Protein AF-A0AA90SWS8-F1 (afdb_monomer)

pLDDT: mean 91.31, std 9.45, range [52.25, 97.94]

Nearest PDB structures (foldseek):
  2ic6-assembly1_A  TM=8.137E-01  e=9.317E-01  Orthohantavirus sinnombreense
  2ic9-assembly1_A  TM=8.401E-01  e=1.063E+00  Orthohantavirus sinnombreense
  8ub3-assembly1_A  TM=6.184E-01  e=4.816E+00  synthetic construct

Mean predicted aligned error: 7.61 Å

Radius of gyration: 30.32 Å; Cα contacts (8 Å, |Δi|>4): 39; chains: 1; bounding box: 69×37×72 Å

Structure (mmCIF, N/CA/C/O backbone):
data_AF-A0AA90SWS8-F1
#
_entry.id   AF-A0AA90SWS8-F1
#
loop_
_atom_site.group_PDB
_atom_site.id
_atom_site.type_symbol
_atom_site.label_atom_id
_atom_site.label_alt_id
_atom_site.label_comp_id
_atom_site.label_asym_id
_atom_site.label_entity_id
_atom_site.label_seq_id
_atom_site.pdbx_PDB_ins_code
_atom_site.Cartn_x
_atom_site.Cartn_y
_atom_site.Cartn_z
_atom_site.occupancy
_atom_site.B_iso_or_equiv
_atom_site.auth_seq_id
_atom_site.auth_comp_id
_atom_site.auth_asym_id
_atom_site.auth_atom_id
_atom_site.pdbx_PDB_model_num
ATOM 1 N N . MET A 1 1 ? -43.418 12.966 35.865 1.00 56.38 1 MET A N 1
ATOM 2 C CA . MET A 1 1 ? -42.799 13.939 34.927 1.00 56.38 1 MET A CA 1
ATOM 3 C C . MET A 1 1 ? -43.543 15.290 34.873 1.00 56.38 1 MET A C 1
ATOM 5 O O . MET A 1 1 ? -43.615 15.901 33.816 1.00 56.38 1 MET A O 1
ATOM 9 N N . LYS A 1 2 ? -44.088 15.794 35.997 1.00 54.38 2 LYS A N 1
ATOM 10 C CA . LYS A 1 2 ? -44.874 17.051 36.033 1.00 54.38 2 LYS A CA 1
ATOM 11 C C . LYS A 1 2 ? -44.149 18.234 36.705 1.00 54.38 2 LYS A C 1
ATOM 13 O O . LYS A 1 2 ? -44.677 19.334 36.719 1.00 54.38 2 LYS A O 1
ATOM 18 N N . SER A 1 3 ? -42.937 18.024 37.228 1.00 73.50 3 SER A N 1
ATOM 19 C CA . SER A 1 3 ? -42.108 19.069 37.846 1.00 73.50 3 SER A CA 1
ATOM 20 C C . SER A 1 3 ? -40.912 19.406 36.952 1.00 73.50 3 SER A C 1
ATOM 22 O O . SER A 1 3 ? -40.304 18.501 36.373 1.00 73.50 3 SER A O 1
ATOM 24 N N . ILE A 1 4 ? -40.566 20.696 36.864 1.00 80.12 4 ILE A N 1
ATOM 25 C CA . ILE A 1 4 ? -39.416 21.233 36.113 1.00 80.12 4 ILE A CA 1
ATOM 26 C C . ILE A 1 4 ? -38.121 20.480 36.446 1.00 80.12 4 ILE A C 1
ATOM 28 O O . ILE A 1 4 ? -37.381 20.109 35.537 1.00 80.12 4 ILE A O 1
ATOM 32 N N . LYS A 1 5 ? -37.900 20.144 37.726 1.00 80.94 5 LYS A N 1
ATOM 33 C CA . LYS A 1 5 ? -36.725 19.374 38.169 1.00 80.94 5 LYS A CA 1
ATOM 34 C C . LYS A 1 5 ? -36.609 18.014 37.468 1.00 80.94 5 LYS A C 1
ATOM 36 O O . LYS A 1 5 ? -35.519 17.615 37.077 1.00 80.94 5 LYS A O 1
ATOM 41 N N . GLY A 1 6 ? -37.733 17.329 37.246 1.00 83.75 6 GLY A N 1
ATOM 42 C CA . GLY A 1 6 ? -37.748 16.027 36.577 1.00 83.75 6 GLY A CA 1
ATOM 43 C C . GLY A 1 6 ? -37.405 16.106 35.087 1.00 83.75 6 GLY A C 1
ATOM 44 O O . GLY A 1 6 ? -36.702 15.237 34.585 1.00 83.75 6 GLY A O 1
ATOM 45 N N . LYS A 1 7 ? -37.848 17.158 34.379 1.00 84.69 7 LYS A N 1
ATOM 46 C CA . LYS A 1 7 ? -37.469 17.375 32.968 1.00 84.69 7 LYS A CA 1
ATOM 47 C C . LYS A 1 7 ? -35.969 17.641 32.824 1.00 84.69 7 LYS A C 1
ATOM 49 O O . LYS A 1 7 ? -35.347 17.088 31.924 1.00 84.69 7 LYS A O 1
ATOM 54 N N . VAL A 1 8 ? -35.396 18.437 33.729 1.00 89.94 8 VAL A N 1
ATOM 55 C CA . VAL A 1 8 ? -33.959 18.750 33.725 1.00 89.94 8 VAL A CA 1
ATOM 56 C C . VAL A 1 8 ? -33.116 17.499 33.988 1.00 89.94 8 VAL A C 1
ATOM 58 O O . VAL A 1 8 ? -32.157 17.265 33.261 1.00 89.94 8 VAL A O 1
ATOM 61 N N . MET A 1 9 ? -33.497 16.645 34.947 1.00 90.69 9 MET A N 1
ATOM 62 C CA . MET A 1 9 ? -32.758 15.397 35.202 1.00 90.69 9 MET A CA 1
ATOM 63 C C . MET A 1 9 ? -32.795 14.424 34.017 1.00 90.69 9 MET A C 1
ATOM 65 O O . MET A 1 9 ? -31.779 13.805 33.712 1.00 90.69 9 MET A O 1
ATOM 69 N N . VAL A 1 10 ? -33.932 14.308 33.322 1.00 92.56 10 VAL A N 1
ATOM 70 C CA . VAL A 1 10 ? -34.041 13.447 32.131 1.00 92.56 10 VAL A CA 1
ATOM 71 C C . VAL A 1 10 ? -33.185 13.982 30.984 1.00 92.56 10 VAL A C 1
ATOM 73 O O . VAL A 1 10 ? -32.452 13.214 30.369 1.00 92.56 10 VAL A O 1
ATOM 76 N N . ALA A 1 11 ? -33.224 15.292 30.724 1.00 91.31 11 ALA A N 1
ATOM 77 C CA . ALA A 1 11 ? -32.385 15.908 29.698 1.00 91.31 11 ALA A CA 1
ATOM 78 C C . ALA A 1 11 ? -30.891 15.728 30.006 1.00 91.31 11 ALA A C 1
ATOM 80 O O . ALA A 1 11 ? -30.112 15.377 29.126 1.00 91.31 11 ALA A O 1
ATOM 81 N N . PHE A 1 12 ? -30.498 15.894 31.269 1.00 94.44 12 PHE A N 1
ATOM 82 C CA . PHE A 1 12 ? -29.118 15.691 31.695 1.00 94.44 12 PHE A CA 1
ATOM 83 C C . PHE A 1 12 ? -28.670 14.230 31.540 1.00 94.44 12 PHE A C 1
ATOM 85 O O . PHE A 1 12 ? -27.593 13.961 31.015 1.00 94.44 12 PHE A O 1
ATOM 92 N N . SER A 1 13 ? -29.522 13.273 31.916 1.00 94.56 13 SER A N 1
ATOM 93 C CA . SER A 1 13 ? -29.248 11.844 31.727 1.00 94.56 13 SER A CA 1
ATOM 94 C C . SER A 1 13 ? -29.132 11.463 30.249 1.00 94.56 13 SER A C 1
ATOM 96 O O . SER A 1 13 ? -28.264 10.666 29.893 1.00 94.56 13 SER A O 1
ATOM 98 N N . LEU A 1 14 ? -29.953 12.063 29.385 1.00 95.69 14 LEU A N 1
ATOM 99 C CA . LEU A 1 14 ? -29.872 11.871 27.941 1.00 95.69 14 LEU A CA 1
ATOM 100 C C . LEU A 1 14 ? -28.526 12.362 27.393 1.00 95.69 14 LEU A C 1
ATOM 102 O O . LEU A 1 14 ? -27.876 11.631 26.651 1.00 95.69 14 LEU A O 1
ATOM 106 N N . ILE A 1 15 ? -28.073 13.550 27.808 1.00 96.56 15 ILE A N 1
ATOM 107 C CA . ILE A 1 15 ? -26.767 14.099 27.408 1.00 96.56 15 ILE A CA 1
ATOM 108 C C . ILE A 1 15 ? -25.632 13.164 27.837 1.00 96.56 15 ILE A C 1
ATOM 110 O O . ILE A 1 15 ? -24.774 12.837 27.021 1.00 96.56 15 ILE A O 1
ATOM 114 N N . ILE A 1 16 ? -25.656 12.668 29.079 1.00 96.62 16 ILE A N 1
ATOM 115 C CA . ILE A 1 16 ? -24.659 11.698 29.557 1.00 96.62 16 ILE A CA 1
ATOM 116 C C . ILE A 1 16 ? -24.670 10.437 28.685 1.00 96.62 16 ILE A C 1
ATOM 118 O O . ILE A 1 16 ? -23.613 9.965 28.271 1.00 96.62 16 ILE A O 1
ATOM 122 N N . SER A 1 17 ? -25.854 9.907 28.368 1.00 96.94 17 SER A N 1
ATOM 123 C CA . SER A 1 17 ? -25.988 8.721 27.517 1.00 96.94 17 SER A CA 1
ATOM 124 C C . SER A 1 17 ? -25.406 8.946 26.118 1.00 96.94 17 SER A C 1
ATOM 126 O O . SER A 1 17 ? -24.665 8.099 25.616 1.00 96.94 17 SER A O 1
ATOM 128 N N . LEU A 1 18 ? -25.673 10.104 25.509 1.00 96.62 18 LEU A N 1
ATOM 129 C CA . LEU A 1 18 ? -25.095 10.504 24.224 1.00 96.62 18 LEU A CA 1
ATOM 130 C C . LEU A 1 18 ? -23.566 10.605 24.294 1.00 96.62 18 L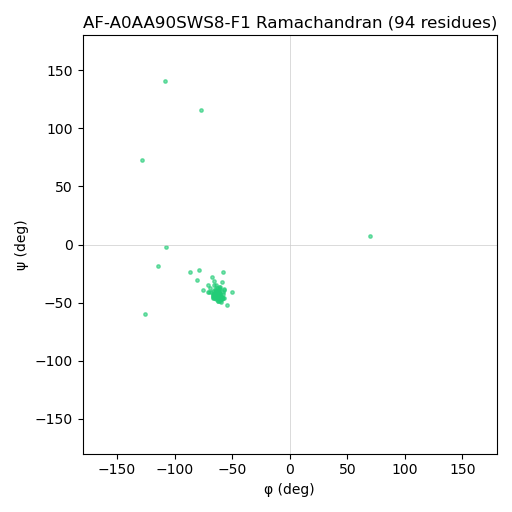EU A C 1
ATOM 132 O O . LEU A 1 18 ? -22.891 10.093 23.405 1.00 96.62 18 LEU A O 1
ATOM 136 N N . CYS A 1 19 ? -23.011 11.191 25.358 1.00 97.06 19 CYS A N 1
ATOM 137 C CA . CYS A 1 19 ? -21.563 11.272 25.560 1.00 97.06 19 CYS A CA 1
ATOM 138 C C . CYS A 1 19 ? -20.911 9.887 25.676 1.00 97.06 19 CYS A C 1
ATOM 140 O O . CYS A 1 19 ? -19.875 9.645 25.058 1.00 97.06 19 CYS A O 1
ATOM 142 N N . VAL A 1 20 ? -21.521 8.964 26.427 1.00 97.25 20 VAL A N 1
ATOM 143 C CA . VAL A 1 20 ? -21.011 7.590 26.573 1.00 97.25 20 VAL A CA 1
ATOM 144 C C . VAL A 1 20 ? -21.055 6.846 25.238 1.00 97.25 20 VAL A C 1
ATOM 146 O O . VAL A 1 20 ? -20.060 6.238 24.846 1.00 97.25 20 VAL A O 1
ATOM 149 N N . ASN A 1 21 ? -22.172 6.936 24.509 1.00 97.25 21 ASN A N 1
ATOM 150 C CA . ASN A 1 21 ? -22.303 6.321 23.186 1.00 97.25 21 ASN A CA 1
ATOM 151 C C . ASN A 1 21 ? -21.283 6.889 22.195 1.00 97.25 21 ASN A C 1
ATOM 153 O O . ASN A 1 21 ? -20.644 6.131 21.468 1.00 97.25 21 ASN A O 1
ATOM 157 N N . LEU A 1 22 ? -21.084 8.208 22.200 1.00 96.00 22 LEU A N 1
ATOM 158 C CA . LEU A 1 22 ? -20.091 8.858 21.354 1.00 96.00 22 LEU A CA 1
ATOM 159 C C . LEU A 1 22 ? -18.673 8.380 21.691 1.00 96.00 22 LEU A C 1
ATOM 161 O O . LEU A 1 22 ? -17.898 8.097 20.780 1.00 96.00 22 LEU A O 1
ATOM 165 N N . GLY A 1 23 ? -18.338 8.247 22.976 1.00 96.25 23 GLY A N 1
ATOM 166 C CA . GLY A 1 23 ? -17.050 7.706 23.412 1.00 96.25 23 GLY A CA 1
ATOM 167 C C . GLY A 1 23 ? -16.830 6.270 22.931 1.00 96.25 23 GLY A C 1
ATOM 168 O O . GLY A 1 23 ? -15.801 5.973 22.326 1.00 96.25 23 GLY A O 1
ATOM 169 N N . ALA A 1 24 ? -17.824 5.399 23.120 1.00 96.00 24 ALA A N 1
ATOM 170 C CA . ALA A 1 24 ? -17.765 4.012 22.662 1.00 96.00 24 ALA A CA 1
ATOM 171 C C . ALA A 1 24 ? -17.612 3.911 21.133 1.00 96.00 24 ALA A C 1
ATOM 173 O O . ALA A 1 24 ? -16.759 3.169 20.645 1.00 96.00 24 ALA A O 1
ATOM 174 N N . PHE A 1 25 ? -18.386 4.699 20.379 1.00 96.44 25 PHE A N 1
ATOM 175 C CA . PHE A 1 25 ? -18.296 4.749 18.920 1.00 96.44 25 PHE A CA 1
ATOM 176 C C . PHE A 1 25 ? -16.921 5.229 18.445 1.00 96.44 25 PHE A C 1
ATOM 178 O O . PHE A 1 25 ? -16.343 4.623 17.546 1.00 96.44 25 PHE A O 1
ATOM 185 N N . ASN A 1 26 ? -16.363 6.271 19.070 1.00 95.88 26 ASN A N 1
ATOM 186 C CA . ASN A 1 26 ? -15.028 6.766 18.728 1.00 95.88 26 ASN A CA 1
ATOM 187 C C . ASN A 1 26 ? -13.952 5.705 18.971 1.00 95.88 26 ASN A C 1
ATOM 189 O O . ASN A 1 26 ? -13.105 5.497 18.109 1.00 95.88 26 ASN A O 1
ATOM 193 N N . ILE A 1 27 ? -13.999 4.990 20.099 1.00 94.88 27 ILE A N 1
ATOM 194 C CA . ILE A 1 27 ? -13.041 3.910 20.383 1.00 94.88 27 ILE A CA 1
ATOM 195 C C . ILE A 1 27 ? -13.162 2.794 19.339 1.00 94.88 27 ILE A C 1
ATOM 197 O O . ILE A 1 27 ? -12.150 2.329 18.812 1.00 94.88 27 ILE A O 1
ATOM 201 N N . TYR A 1 28 ? -14.384 2.373 19.009 1.00 94.31 28 TYR A N 1
ATOM 202 C CA . TYR A 1 28 ? -14.615 1.364 17.975 1.00 94.31 28 TYR A CA 1
ATOM 203 C C . TYR A 1 28 ? -14.080 1.816 16.608 1.00 94.31 28 TYR A C 1
ATOM 205 O O . TYR A 1 28 ? -13.314 1.091 15.971 1.00 94.31 28 TYR A O 1
ATOM 213 N N . SER A 1 29 ? -14.426 3.035 16.189 1.00 94.19 29 SER A N 1
ATOM 214 C CA . SER A 1 29 ? -14.022 3.604 14.903 1.00 94.19 29 SER A CA 1
ATOM 215 C C . SER A 1 29 ? -12.507 3.787 14.803 1.00 94.19 29 SER A C 1
ATOM 217 O O . SER A 1 29 ? -11.921 3.430 13.784 1.00 94.19 29 SER A O 1
ATOM 219 N N . SER A 1 30 ? -11.855 4.285 15.855 1.00 92.19 30 SER A N 1
ATOM 220 C CA . SER A 1 30 ? -10.399 4.468 15.883 1.00 92.19 30 SER A CA 1
ATOM 221 C C . SER A 1 30 ? -9.652 3.142 15.770 1.00 92.19 30 SER A C 1
ATOM 223 O O . SER A 1 30 ? -8.697 3.051 15.004 1.00 92.19 30 SER A O 1
ATOM 225 N N . ASN A 1 31 ? -10.110 2.089 16.456 1.00 91.62 31 ASN A N 1
ATOM 226 C CA . ASN A 1 31 ? -9.503 0.761 16.323 1.00 91.62 31 ASN A CA 1
ATOM 227 C C . ASN A 1 31 ? -9.673 0.197 14.906 1.00 91.62 31 ASN A C 1
ATOM 229 O O . ASN A 1 31 ? -8.725 -0.331 14.330 1.00 91.62 31 ASN A O 1
ATOM 233 N N . LYS A 1 32 ? -10.862 0.351 14.309 1.00 90.69 32 LYS A N 1
ATOM 234 C CA . LYS A 1 32 ? -11.118 -0.070 12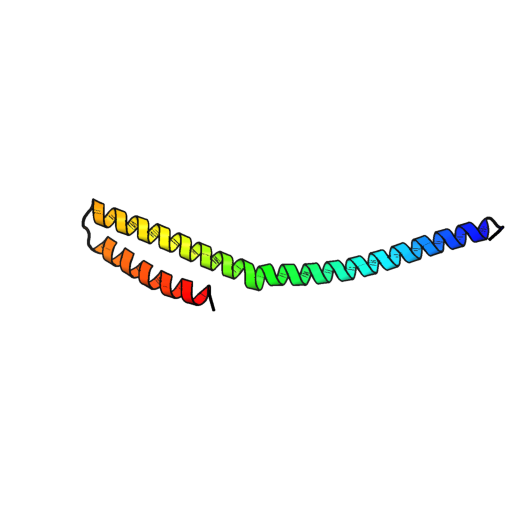.923 1.00 90.69 32 LYS A CA 1
ATOM 235 C C . LYS A 1 32 ? -10.242 0.692 11.925 1.00 90.69 32 LYS A C 1
ATOM 237 O O . LYS A 1 32 ? -9.716 0.084 10.996 1.00 90.69 32 LYS A O 1
ATOM 242 N N . SER A 1 33 ? -10.069 1.997 12.138 1.00 90.06 33 SER A N 1
ATOM 243 C CA . SER A 1 33 ? -9.194 2.843 11.325 1.00 90.06 33 SER A CA 1
ATOM 244 C C . SER A 1 33 ? -7.733 2.425 11.449 1.00 90.06 33 SER A C 1
ATOM 246 O O . SER A 1 33 ? -7.046 2.383 10.438 1.00 90.06 33 SER A O 1
ATOM 248 N N . LEU A 1 34 ? -7.265 2.084 12.653 1.00 89.94 34 LEU A N 1
ATOM 249 C CA . LEU A 1 34 ? -5.890 1.633 12.868 1.00 89.94 34 LEU A CA 1
ATOM 250 C C . LEU A 1 34 ? -5.595 0.339 12.102 1.00 89.94 34 LEU A C 1
ATOM 252 O O . LEU A 1 34 ? -4.583 0.265 11.413 1.00 89.94 34 LEU A O 1
ATOM 256 N N . VAL A 1 35 ? -6.496 -0.645 12.179 1.00 91.81 35 VAL A N 1
ATOM 257 C CA . VAL A 1 35 ? -6.356 -1.915 11.446 1.00 91.81 35 VAL A CA 1
ATOM 258 C C . VAL A 1 35 ? -6.322 -1.678 9.937 1.00 91.81 35 VAL A C 1
ATOM 260 O O . VAL A 1 35 ? -5.507 -2.272 9.241 1.00 91.81 35 VAL A O 1
ATOM 263 N N . HIS A 1 36 ? -7.176 -0.792 9.420 1.00 91.56 36 HIS A N 1
ATOM 264 C CA . HIS A 1 36 ? -7.176 -0.481 7.992 1.00 91.56 36 HIS A CA 1
ATOM 265 C C . HIS A 1 36 ? -5.889 0.231 7.555 1.00 91.56 36 HIS A C 1
ATOM 267 O O . HIS A 1 36 ? -5.302 -0.139 6.546 1.00 91.56 36 HIS A O 1
ATOM 273 N N . SER A 1 37 ? -5.403 1.196 8.342 1.00 91.88 37 SER A N 1
ATOM 274 C CA . SER A 1 37 ? -4.117 1.849 8.075 1.00 91.88 37 SER A CA 1
ATOM 275 C C . SER A 1 37 ? -2.945 0.864 8.096 1.00 91.88 37 SER A C 1
ATOM 277 O O . SER A 1 37 ? -2.020 1.015 7.304 1.00 91.88 37 SER A O 1
ATOM 279 N N . GLN A 1 38 ? -2.974 -0.140 8.978 1.00 93.38 38 GLN A N 1
ATOM 280 C CA . GLN A 1 38 ? -1.963 -1.202 8.999 1.00 93.38 38 GLN A CA 1
ATOM 281 C C . GLN A 1 38 ? -2.014 -2.059 7.730 1.00 93.38 38 GLN A C 1
ATOM 283 O O . GLN A 1 38 ? -0.976 -2.255 7.112 1.00 93.38 38 GLN A O 1
ATOM 288 N N . ASP A 1 39 ? -3.199 -2.485 7.286 1.00 93.44 39 ASP A N 1
ATOM 289 C CA . ASP A 1 39 ? -3.358 -3.277 6.054 1.00 93.44 39 ASP A CA 1
ATOM 290 C C . ASP A 1 39 ? -2.866 -2.517 4.806 1.00 93.44 39 ASP A C 1
ATOM 292 O O . ASP A 1 39 ? -2.174 -3.080 3.957 1.00 93.44 39 ASP A O 1
ATOM 296 N N . ILE A 1 40 ? -3.1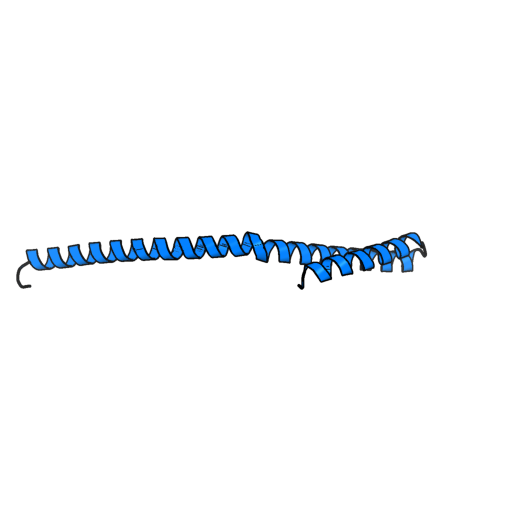10 -1.203 4.737 1.00 92.88 40 ILE A N 1
ATOM 297 C CA . ILE A 1 40 ? -2.570 -0.349 3.666 1.00 92.88 40 ILE A CA 1
ATOM 298 C C . ILE A 1 40 ? -1.035 -0.389 3.654 1.00 92.88 40 ILE A C 1
ATOM 300 O O . ILE A 1 40 ? -0.423 -0.546 2.600 1.00 92.88 40 ILE A O 1
ATOM 304 N N . ILE A 1 41 ? -0.398 -0.247 4.819 1.00 94.56 41 ILE A N 1
ATOM 305 C CA . ILE A 1 41 ? 1.067 -0.205 4.931 1.00 94.56 41 ILE A CA 1
ATOM 306 C C . ILE A 1 41 ? 1.687 -1.581 4.669 1.00 94.56 41 ILE A C 1
ATOM 308 O O . ILE A 1 41 ? 2.731 -1.672 4.027 1.00 94.56 41 ILE A O 1
ATOM 312 N N . GLU A 1 42 ? 1.073 -2.643 5.182 1.00 93.94 42 GLU A N 1
ATOM 313 C CA . GLU A 1 42 ? 1.644 -3.992 5.169 1.00 93.94 42 GLU A CA 1
ATOM 314 C C . GLU A 1 42 ? 1.336 -4.761 3.884 1.00 93.94 42 GLU A C 1
ATOM 316 O O . GLU A 1 42 ? 2.083 -5.675 3.529 1.00 93.94 42 GLU A O 1
ATOM 321 N N . ARG A 1 43 ? 0.268 -4.395 3.167 1.00 91.00 43 ARG A N 1
ATOM 322 C CA . ARG A 1 43 ? -0.194 -5.128 1.988 1.00 91.00 43 ARG A CA 1
ATOM 323 C C . ARG A 1 43 ? -0.332 -4.252 0.754 1.00 91.00 43 ARG A C 1
ATOM 325 O O . ARG A 1 43 ? 0.325 -4.526 -0.248 1.00 91.00 43 ARG A O 1
ATOM 332 N N . GLU A 1 44 ? -1.166 -3.216 0.803 1.00 91.19 44 GLU A N 1
ATOM 333 C CA . GLU A 1 44 ? -1.491 -2.429 -0.397 1.00 91.19 44 GLU A CA 1
ATOM 334 C C . GLU A 1 44 ? -0.277 -1.658 -0.932 1.00 91.19 44 GLU A C 1
ATOM 336 O O . GLU A 1 44 ? -0.009 -1.676 -2.133 1.00 91.19 44 GLU A O 1
ATOM 341 N N . LEU A 1 45 ? 0.502 -1.030 -0.049 1.00 94.38 45 LEU A N 1
ATOM 342 C CA . LEU A 1 45 ? 1.679 -0.257 -0.433 1.00 94.38 45 LEU A CA 1
ATOM 343 C C . LEU A 1 45 ? 2.801 -1.143 -1.015 1.00 94.38 45 LEU A C 1
ATOM 345 O O . LEU A 1 45 ? 3.324 -0.796 -2.076 1.00 94.38 45 LEU A O 1
ATOM 349 N N . PRO A 1 46 ? 3.166 -2.295 -0.416 1.00 92.38 46 PRO A N 1
ATOM 350 C CA . PRO A 1 46 ? 4.094 -3.231 -1.043 1.00 92.38 46 PRO A CA 1
ATOM 351 C C . PRO A 1 46 ? 3.636 -3.727 -2.416 1.00 92.38 46 PRO A C 1
ATOM 353 O O . PRO A 1 46 ? 4.468 -3.797 -3.320 1.00 92.38 46 PRO A O 1
ATOM 356 N N . LEU A 1 47 ? 2.345 -4.034 -2.595 1.00 91.94 47 LEU A N 1
ATOM 357 C CA . LEU A 1 47 ? 1.797 -4.436 -3.897 1.00 91.94 47 LEU A CA 1
ATOM 358 C C . LEU A 1 47 ? 1.959 -3.319 -4.935 1.00 91.94 47 LEU A C 1
ATOM 360 O O . LEU A 1 47 ? 2.513 -3.560 -6.007 1.00 91.94 47 LEU A O 1
ATOM 364 N N . LEU A 1 48 ? 1.591 -2.085 -4.579 1.00 93.88 48 LEU A N 1
ATOM 365 C CA . LEU A 1 48 ? 1.754 -0.921 -5.450 1.00 93.88 48 LEU A CA 1
ATOM 366 C C . LEU A 1 48 ? 3.218 -0.702 -5.859 1.00 93.88 48 LEU A C 1
ATOM 368 O O . LEU A 1 48 ? 3.506 -0.455 -7.027 1.00 93.88 48 LEU A O 1
ATOM 372 N N . ILE A 1 49 ? 4.160 -0.839 -4.921 1.00 93.81 49 ILE A N 1
ATOM 373 C CA . ILE A 1 49 ? 5.596 -0.707 -5.211 1.00 93.81 49 ILE A CA 1
ATOM 374 C C . ILE A 1 49 ? 6.060 -1.771 -6.219 1.00 93.81 49 ILE A C 1
ATOM 376 O O . ILE A 1 49 ? 6.927 -1.492 -7.051 1.00 93.81 49 ILE A O 1
ATOM 380 N N . GLN A 1 50 ? 5.528 -2.997 -6.160 1.00 92.69 50 GLN A N 1
ATOM 381 C CA . GLN A 1 50 ? 5.872 -4.038 -7.137 1.00 92.69 50 GLN A CA 1
ATOM 382 C C . GLN A 1 50 ? 5.289 -3.733 -8.519 1.00 92.69 50 GLN A C 1
ATOM 384 O O . GLN A 1 50 ? 5.997 -3.881 -9.518 1.00 92.69 50 GLN A O 1
ATOM 389 N N . ASP A 1 51 ? 4.054 -3.237 -8.581 1.00 93.12 51 ASP A N 1
ATOM 390 C CA . ASP A 1 51 ? 3.431 -2.808 -9.835 1.00 93.12 51 ASP A CA 1
ATOM 391 C C . ASP A 1 51 ? 4.206 -1.648 -10.479 1.00 93.12 51 ASP A C 1
ATOM 393 O O . ASP A 1 51 ? 4.480 -1.668 -11.682 1.00 93.12 51 ASP A O 1
ATOM 397 N N . GLU A 1 52 ? 4.655 -0.670 -9.686 1.00 94.81 52 GLU A N 1
ATOM 398 C CA . GLU A 1 52 ? 5.507 0.424 -10.166 1.00 94.81 52 GLU A CA 1
ATOM 399 C C . GLU A 1 52 ? 6.849 -0.080 -10.712 1.00 94.81 52 GLU A C 1
ATOM 401 O O . GLU A 1 52 ? 7.296 0.366 -11.775 1.00 94.81 52 GLU A O 1
ATOM 406 N N . LYS A 1 53 ? 7.486 -1.046 -10.039 1.00 94.75 53 LYS A N 1
ATOM 407 C CA . LYS A 1 53 ? 8.717 -1.681 -10.541 1.00 94.75 53 LYS A CA 1
ATOM 408 C C . LYS A 1 53 ? 8.482 -2.398 -11.864 1.00 94.75 53 LYS A C 1
ATOM 410 O O . LYS A 1 53 ? 9.319 -2.299 -12.764 1.00 94.75 53 LYS A O 1
ATOM 415 N N . LEU A 1 54 ? 7.357 -3.096 -12.003 1.00 94.38 54 LEU A N 1
ATOM 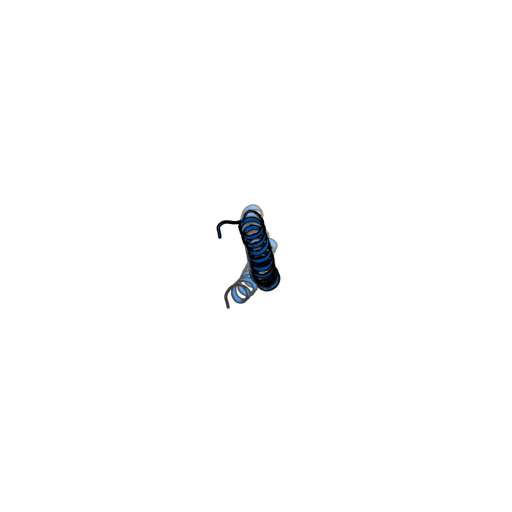416 C CA . LEU A 1 54 ? 7.006 -3.786 -13.239 1.00 94.38 54 LEU A CA 1
ATOM 417 C C . LEU A 1 54 ? 6.746 -2.797 -14.386 1.00 94.38 54 LEU A C 1
ATOM 419 O O . LEU A 1 54 ? 7.243 -2.998 -15.496 1.00 94.38 54 LEU A O 1
ATOM 423 N N . LEU A 1 55 ? 6.028 -1.705 -14.114 1.00 95.44 55 LEU A N 1
ATOM 424 C CA . LEU A 1 55 ? 5.795 -0.617 -15.068 1.00 95.44 55 LEU A CA 1
ATOM 425 C C . LEU A 1 55 ? 7.107 0.036 -15.513 1.00 95.44 55 LEU A C 1
ATOM 427 O O . LEU A 1 55 ? 7.327 0.232 -16.712 1.00 95.44 55 LEU A O 1
ATOM 431 N N . TYR A 1 56 ? 8.004 0.329 -14.570 1.00 96.56 56 TYR A N 1
ATOM 432 C CA . TYR A 1 56 ? 9.331 0.859 -14.876 1.00 96.56 56 TYR A CA 1
ATOM 433 C C . TYR A 1 56 ? 10.134 -0.109 -15.751 1.00 96.56 56 TYR A C 1
ATOM 435 O O . TYR A 1 56 ? 10.696 0.295 -16.771 1.00 96.56 56 TYR A O 1
ATOM 443 N N . ASN A 1 57 ? 10.146 -1.394 -15.396 1.00 96.94 57 ASN A N 1
ATOM 444 C CA . ASN A 1 57 ? 10.820 -2.429 -16.170 1.00 96.94 57 ASN A CA 1
ATOM 445 C C . ASN A 1 57 ? 10.284 -2.491 -17.613 1.00 96.94 57 ASN A C 1
ATOM 447 O O . ASN A 1 57 ? 11.068 -2.487 -18.565 1.00 96.94 57 ASN A O 1
ATOM 451 N N . LEU A 1 58 ? 8.961 -2.460 -17.796 1.00 95.38 58 LEU A N 1
ATOM 452 C CA . LEU A 1 58 ? 8.334 -2.447 -19.118 1.00 95.38 58 LEU A CA 1
ATOM 453 C C . LEU A 1 58 ? 8.729 -1.209 -19.940 1.00 95.38 58 LEU A C 1
ATOM 455 O O . LEU A 1 58 ? 8.998 -1.321 -21.142 1.00 95.38 58 LEU A O 1
ATOM 459 N N . ALA A 1 59 ? 8.803 -0.039 -19.302 1.00 97.56 59 ALA A N 1
ATOM 460 C CA . ALA A 1 59 ? 9.264 1.183 -19.952 1.00 97.56 59 ALA A CA 1
ATOM 461 C C . ALA A 1 59 ? 10.720 1.048 -20.432 1.00 97.56 59 ALA A C 1
ATOM 463 O O . ALA A 1 59 ? 11.016 1.384 -21.581 1.00 97.56 59 ALA A O 1
ATOM 464 N N . GLN A 1 60 ? 11.608 0.483 -19.605 1.00 97.62 60 GLN A N 1
ATOM 465 C CA . GLN A 1 60 ? 13.002 0.217 -19.984 1.00 97.62 60 GLN A CA 1
ATOM 466 C C . GLN A 1 60 ? 13.101 -0.783 -21.140 1.00 97.62 60 GLN A C 1
ATOM 468 O O . GLN A 1 60 ? 13.794 -0.519 -22.120 1.00 97.62 60 GLN A O 1
ATOM 473 N N . ARG A 1 61 ? 12.348 -1.887 -21.099 1.00 96.56 61 ARG A N 1
ATOM 474 C CA . ARG A 1 61 ? 12.283 -2.854 -22.210 1.00 96.56 61 ARG A CA 1
ATOM 475 C C . ARG A 1 61 ? 11.851 -2.183 -23.508 1.00 96.56 61 ARG A C 1
ATOM 477 O O . ARG A 1 61 ? 12.485 -2.374 -24.541 1.00 96.56 61 ARG A O 1
ATOM 484 N N . THR A 1 62 ? 10.817 -1.350 -23.462 1.00 97.31 62 THR A N 1
ATOM 485 C CA . THR A 1 62 ? 10.351 -0.604 -24.641 1.00 97.31 62 THR A CA 1
ATOM 486 C C . THR A 1 62 ? 11.435 0.336 -25.175 1.00 97.31 62 THR A C 1
ATOM 488 O O . THR A 1 62 ? 11.653 0.403 -26.387 1.00 97.31 62 THR A O 1
ATOM 491 N N . ALA A 1 63 ? 12.154 1.026 -24.285 1.00 97.56 63 ALA A N 1
ATOM 492 C CA . ALA A 1 63 ? 13.263 1.896 -24.659 1.00 97.56 63 ALA A CA 1
ATOM 493 C C . ALA A 1 63 ? 14.401 1.112 -25.330 1.00 97.56 63 ALA A C 1
ATOM 495 O O . ALA A 1 63 ? 14.823 1.491 -26.420 1.00 97.56 63 ALA A O 1
ATOM 496 N N . PHE A 1 64 ? 14.832 -0.007 -24.741 1.00 97.94 64 PHE A N 1
ATOM 497 C CA . PHE A 1 64 ? 15.896 -0.849 -25.290 1.00 97.94 64 PHE A CA 1
ATOM 498 C C . PHE A 1 64 ? 15.520 -1.502 -26.621 1.00 97.94 64 PHE A C 1
ATOM 500 O O . PHE A 1 64 ? 16.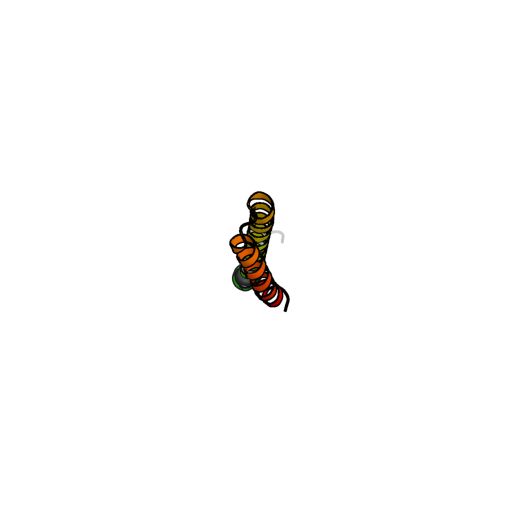330 -1.529 -27.546 1.00 97.94 64 PHE A O 1
ATOM 507 N N . ALA A 1 65 ? 14.278 -1.971 -26.762 1.00 97.31 65 ALA A N 1
ATOM 508 C CA . ALA A 1 65 ? 13.782 -2.494 -28.032 1.00 97.31 65 ALA A CA 1
ATOM 509 C C . ALA A 1 65 ? 13.853 -1.421 -29.128 1.00 97.31 65 ALA A C 1
ATOM 511 O O . ALA A 1 65 ? 14.350 -1.672 -30.226 1.00 97.31 65 ALA A O 1
ATOM 512 N N . ARG A 1 66 ? 13.418 -0.195 -28.813 1.00 97.00 66 ARG A N 1
ATOM 513 C CA . ARG A 1 66 ? 13.515 0.936 -29.736 1.00 97.00 66 ARG A CA 1
ATOM 514 C C . ARG A 1 66 ? 14.970 1.269 -30.072 1.00 97.00 66 ARG A C 1
ATOM 516 O O . ARG A 1 66 ? 15.279 1.427 -31.247 1.00 97.00 66 ARG A O 1
ATOM 523 N N . THR A 1 67 ? 15.864 1.394 -29.094 1.00 97.12 67 THR A N 1
ATOM 524 C CA . THR A 1 67 ? 17.266 1.763 -29.365 1.00 97.12 67 THR A CA 1
ATOM 525 C C . THR A 1 67 ? 18.003 0.685 -30.149 1.00 97.12 67 THR A C 1
ATOM 527 O O . THR A 1 67 ? 18.781 1.031 -31.035 1.00 97.12 67 THR A O 1
ATOM 530 N N . TYR A 1 68 ? 17.707 -0.598 -29.919 1.00 97.50 68 TYR A N 1
ATOM 531 C CA . TYR A 1 68 ? 18.222 -1.685 -30.755 1.00 97.50 68 TYR A CA 1
ATOM 532 C C . TYR A 1 68 ? 17.796 -1.521 -32.217 1.00 97.50 68 TYR A C 1
ATOM 534 O O . TYR A 1 68 ? 18.636 -1.582 -33.107 1.00 97.50 68 TYR A O 1
ATOM 542 N N . ILE A 1 69 ? 16.515 -1.229 -32.473 1.00 96.75 69 ILE A N 1
ATOM 543 C CA . ILE A 1 69 ? 16.014 -0.999 -33.838 1.00 96.75 69 ILE A CA 1
ATOM 544 C C . ILE A 1 69 ? 16.703 0.207 -34.497 1.00 96.75 69 ILE A C 1
ATOM 546 O O . ILE A 1 69 ? 16.982 0.169 -35.692 1.00 96.75 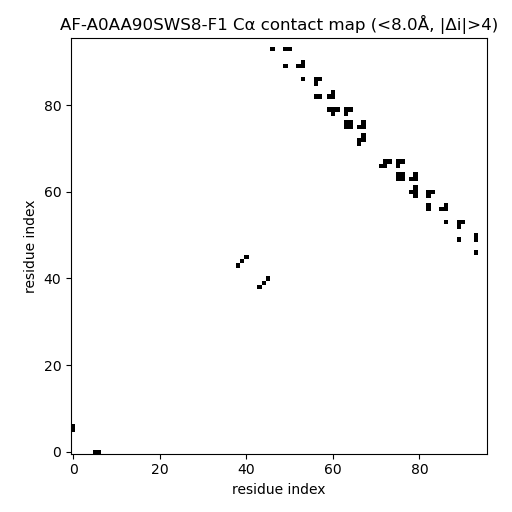69 ILE A O 1
ATOM 550 N N . LEU A 1 70 ? 16.968 1.281 -33.744 1.00 97.56 70 LEU A N 1
ATOM 551 C CA . LEU A 1 70 ? 17.577 2.498 -34.293 1.00 97.56 70 LEU A CA 1
ATOM 552 C C . LEU A 1 70 ? 19.078 2.359 -34.570 1.00 97.56 70 LEU A C 1
ATOM 554 O O . LEU A 1 70 ? 19.560 2.924 -35.549 1.00 97.56 70 LEU A O 1
ATOM 558 N N . TYR A 1 71 ? 19.814 1.677 -33.693 1.00 96.62 71 TYR A N 1
ATOM 559 C CA . TYR A 1 71 ? 21.280 1.693 -33.704 1.00 96.62 71 TYR A CA 1
ATOM 560 C C . TYR A 1 71 ? 21.916 0.340 -34.046 1.00 96.62 71 TYR A C 1
ATOM 562 O O . TYR A 1 71 ? 23.086 0.307 -34.412 1.00 96.62 71 TYR A O 1
ATOM 570 N N . GLY A 1 72 ? 21.177 -0.768 -33.938 1.00 94.44 72 GLY A N 1
ATOM 571 C CA . GLY A 1 72 ? 21.667 -2.123 -34.217 1.00 94.44 72 GLY A CA 1
ATO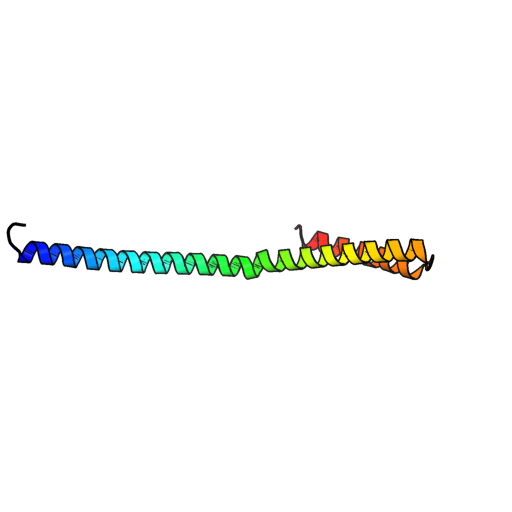M 572 C C . GLY A 1 72 ? 22.683 -2.667 -33.207 1.00 94.44 72 GLY A C 1
ATOM 573 O O . GLY A 1 72 ? 23.261 -3.723 -33.439 1.00 94.44 72 GLY A O 1
ATOM 574 N N . ASP A 1 73 ? 22.923 -1.960 -32.100 1.00 96.69 73 ASP A N 1
ATOM 575 C CA . ASP A 1 73 ? 23.885 -2.360 -31.071 1.00 96.69 73 ASP A CA 1
ATOM 576 C C . ASP A 1 73 ? 23.307 -3.480 -30.189 1.00 96.69 73 ASP A C 1
ATOM 578 O O . ASP A 1 73 ? 22.322 -3.280 -29.471 1.00 96.69 73 ASP A O 1
ATOM 582 N N . GLU A 1 74 ? 23.931 -4.661 -30.229 1.00 96.00 74 GLU A N 1
ATOM 583 C CA . GLU A 1 74 ? 23.504 -5.857 -29.488 1.00 96.00 74 GLU A CA 1
ATOM 584 C C . GLU A 1 74 ? 23.430 -5.641 -27.967 1.00 96.00 74 GLU A C 1
ATOM 586 O O . GLU A 1 74 ? 22.623 -6.300 -27.309 1.00 96.00 74 GLU A O 1
ATOM 591 N N . SER A 1 75 ? 24.154 -4.671 -27.397 1.00 96.06 75 SER A N 1
ATOM 592 C CA . SER A 1 75 ? 24.050 -4.351 -25.966 1.00 96.06 75 SER A CA 1
A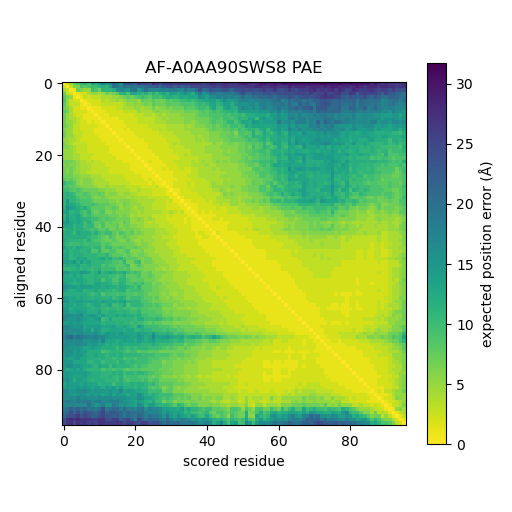TOM 593 C C . SER A 1 75 ? 22.629 -3.943 -25.557 1.00 96.06 75 SER A C 1
ATOM 595 O O . SER A 1 75 ? 22.177 -4.261 -24.455 1.00 96.06 75 SER A O 1
ATOM 597 N N . TYR A 1 76 ? 21.863 -3.301 -26.447 1.00 96.88 76 TYR A N 1
ATOM 598 C CA . TYR A 1 76 ? 20.465 -2.962 -26.177 1.00 96.88 76 TYR A CA 1
ATOM 599 C C . TYR A 1 76 ? 19.561 -4.195 -26.165 1.00 96.88 76 TYR A C 1
ATOM 601 O O . TYR A 1 76 ? 18.634 -4.279 -25.359 1.00 96.88 76 TYR A O 1
ATOM 609 N N . LYS A 1 77 ? 19.842 -5.185 -27.013 1.00 94.94 77 LYS A N 1
ATOM 610 C CA . LYS A 1 77 ? 19.117 -6.460 -27.015 1.00 94.94 77 LYS A CA 1
ATOM 611 C C . LYS A 1 77 ? 19.424 -7.268 -25.755 1.00 94.94 77 LYS A C 1
ATOM 613 O O . LYS A 1 77 ? 18.499 -7.811 -25.155 1.00 94.94 77 LYS A O 1
ATOM 618 N N . GLU A 1 78 ? 20.676 -7.291 -25.305 1.00 96.94 78 GLU A N 1
ATOM 619 C CA . GLU A 1 78 ? 21.052 -7.915 -24.030 1.00 96.94 78 GLU A CA 1
ATOM 620 C C . GLU A 1 78 ? 20.307 -7.272 -22.854 1.00 96.94 78 GLU A C 1
ATOM 622 O O . GLU A 1 78 ? 19.707 -7.976 -22.042 1.00 96.94 78 GLU A O 1
ATOM 627 N N . ARG A 1 79 ? 20.244 -5.935 -22.802 1.00 96.44 79 ARG A N 1
ATOM 628 C CA . ARG A 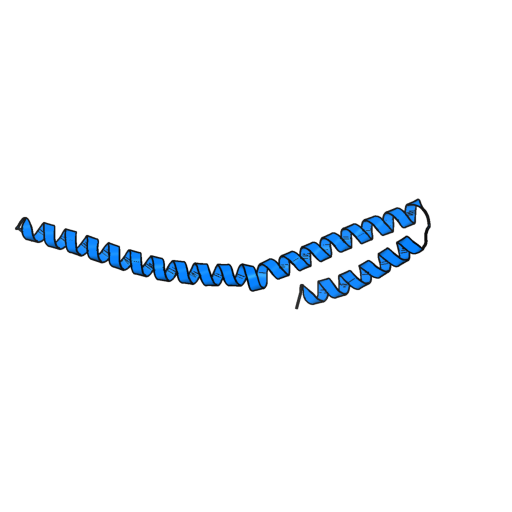1 79 ? 19.469 -5.210 -21.780 1.00 96.44 79 ARG A CA 1
ATOM 629 C C . ARG A 1 79 ? 17.974 -5.508 -21.853 1.00 96.44 79 ARG A C 1
ATOM 631 O O . ARG A 1 79 ? 17.339 -5.683 -20.816 1.00 96.44 79 ARG A O 1
ATOM 638 N N . PHE A 1 80 ? 17.401 -5.603 -23.051 1.00 96.75 80 PHE A N 1
ATOM 639 C CA . PHE A 1 80 ? 16.004 -6.002 -23.219 1.00 96.75 80 PHE A CA 1
ATOM 640 C C . PHE A 1 80 ? 15.730 -7.398 -22.641 1.00 96.75 80 PHE A C 1
ATOM 642 O O . PHE A 1 80 ? 14.725 -7.594 -21.950 1.00 96.75 80 PHE A O 1
ATOM 649 N N . LEU A 1 81 ? 16.612 -8.364 -22.917 1.00 96.50 81 LEU A N 1
ATOM 650 C CA . LEU A 1 81 ? 16.492 -9.733 -22.412 1.00 96.50 81 LEU A CA 1
ATOM 651 C C . LEU A 1 81 ? 16.661 -9.778 -20.891 1.00 96.50 81 LEU A C 1
ATOM 653 O O . LEU A 1 81 ? 15.803 -10.343 -20.218 1.00 96.50 81 LEU A O 1
ATOM 657 N N . GLN A 1 82 ? 17.663 -9.080 -20.350 1.00 96.44 82 GLN A N 1
ATOM 658 C CA . GLN A 1 82 ? 17.881 -8.954 -18.906 1.00 96.44 82 GLN A CA 1
ATOM 659 C C . GLN A 1 82 ? 16.620 -8.437 -18.196 1.00 96.44 82 GLN A C 1
ATOM 661 O O . GLN A 1 82 ? 16.113 -9.060 -17.266 1.00 96.44 82 GLN A O 1
ATOM 666 N N . TYR A 1 83 ? 16.051 -7.327 -18.672 1.00 95.62 83 TYR A N 1
ATOM 667 C CA . TYR A 1 83 ? 14.837 -6.776 -18.072 1.00 95.62 83 TYR A CA 1
ATOM 668 C C . TYR A 1 83 ? 13.617 -7.687 -18.283 1.00 95.62 83 TYR A C 1
ATOM 670 O O . TYR A 1 83 ? 12.700 -7.685 -17.462 1.00 95.62 83 TYR A O 1
ATOM 678 N N . THR A 1 84 ? 13.585 -8.484 -19.356 1.00 94.44 84 THR A N 1
ATOM 679 C CA . THR A 1 84 ? 12.527 -9.484 -19.566 1.00 94.44 84 THR A CA 1
ATOM 680 C C . THR A 1 84 ? 12.574 -10.564 -18.485 1.00 94.44 84 THR A C 1
ATOM 682 O O . THR A 1 84 ? 11.526 -10.877 -17.920 1.00 94.44 84 THR A O 1
ATOM 685 N N . GLU A 1 85 ? 13.756 -11.069 -18.139 1.00 94.31 85 GLU A N 1
ATOM 686 C CA . GLU A 1 85 ? 13.935 -12.031 -17.042 1.00 94.31 85 GLU A CA 1
ATOM 687 C C . GLU A 1 85 ? 13.574 -11.416 -15.683 1.00 94.31 85 GLU A C 1
ATOM 689 O O . GLU A 1 85 ? 12.782 -11.989 -14.934 1.00 94.31 85 GLU A O 1
ATOM 694 N N . GLU A 1 86 ? 14.054 -10.202 -15.393 1.00 92.38 86 GLU A N 1
ATOM 695 C CA . GLU A 1 86 ? 13.716 -9.484 -14.155 1.00 92.38 86 GLU A CA 1
ATOM 696 C C . GLU A 1 86 ? 12.198 -9.295 -13.990 1.00 92.38 86 GLU A C 1
ATOM 698 O O . GLU A 1 86 ? 11.663 -9.445 -12.890 1.00 92.38 86 GLU A O 1
ATOM 703 N N . SER A 1 87 ? 11.475 -9.026 -15.085 1.00 90.62 87 SER A N 1
ATOM 704 C CA . SER A 1 87 ? 10.017 -8.853 -15.045 1.00 90.62 87 SER A CA 1
ATOM 705 C C . SER A 1 87 ? 9.271 -10.121 -14.630 1.00 90.62 87 SER A C 1
ATOM 707 O O . SER A 1 87 ? 8.272 -10.027 -13.920 1.00 90.62 87 SER A O 1
ATOM 709 N N . GLN A 1 88 ? 9.769 -11.301 -15.014 1.00 89.81 88 GLN A N 1
ATOM 710 C CA . GLN A 1 88 ? 9.166 -12.580 -14.630 1.00 89.81 88 GLN A CA 1
ATOM 711 C C . GLN A 1 88 ? 9.300 -12.811 -13.124 1.00 89.81 88 GLN A C 1
ATOM 713 O O . GLN A 1 88 ? 8.346 -13.235 -12.478 1.00 89.81 88 GLN A O 1
ATOM 718 N N . VAL A 1 89 ? 10.453 -12.459 -12.548 1.00 87.56 89 VAL A N 1
ATOM 719 C CA . VAL A 1 89 ? 10.681 -12.550 -11.099 1.00 87.56 89 VAL A CA 1
ATOM 720 C C . VAL A 1 89 ? 9.743 -11.610 -10.336 1.00 87.56 89 VAL A C 1
ATOM 722 O O . VAL A 1 89 ? 9.142 -12.019 -9.346 1.00 87.56 89 VAL A O 1
ATOM 725 N N . ILE A 1 90 ? 9.567 -10.371 -10.812 1.00 86.00 90 ILE A N 1
ATOM 726 C CA . ILE A 1 90 ? 8.670 -9.387 -10.180 1.00 86.00 90 ILE A CA 1
ATOM 727 C C . ILE A 1 90 ? 7.204 -9.852 -10.250 1.00 86.00 90 ILE A C 1
ATOM 729 O O . ILE A 1 90 ? 6.498 -9.782 -9.246 1.00 86.00 90 ILE A O 1
ATOM 733 N N . GLN A 1 91 ? 6.756 -10.377 -11.396 1.00 82.50 91 GLN A N 1
ATOM 734 C CA . GLN A 1 91 ? 5.377 -10.852 -11.598 1.00 82.50 91 GLN A CA 1
ATOM 735 C C . GLN A 1 91 ? 5.015 -12.064 -10.730 1.00 82.50 91 GLN A C 1
ATOM 737 O O . GLN A 1 91 ? 3.899 -12.140 -10.224 1.00 82.50 91 GLN A O 1
ATOM 742 N N . VAL A 1 92 ? 5.951 -12.997 -10.531 1.00 76.62 92 VAL A N 1
ATOM 743 C CA . VAL A 1 92 ? 5.742 -14.169 -9.659 1.00 76.62 92 VAL A CA 1
ATOM 744 C C . VAL A 1 92 ? 5.580 -13.754 -8.194 1.00 76.62 92 VAL A C 1
ATOM 746 O O . VAL A 1 92 ? 4.848 -14.393 -7.447 1.00 76.62 92 VAL A O 1
ATOM 749 N N . ILE A 1 93 ? 6.233 -12.667 -7.777 1.00 69.94 93 ILE A N 1
ATOM 750 C CA . ILE A 1 93 ? 6.127 -12.133 -6.414 1.00 69.94 93 ILE A CA 1
ATOM 751 C C . ILE A 1 93 ? 4.846 -11.301 -6.230 1.00 69.94 93 ILE A C 1
ATOM 753 O O . ILE A 1 93 ? 4.313 -11.258 -5.122 1.00 69.94 93 ILE A O 1
ATOM 757 N N . SER A 1 94 ? 4.346 -10.637 -7.281 1.00 65.38 94 SER A N 1
ATOM 758 C CA . SER A 1 94 ? 3.151 -9.783 -7.194 1.00 65.38 94 SER A CA 1
ATOM 759 C C . SER A 1 94 ? 1.829 -10.565 -7.202 1.00 65.38 94 SER A C 1
ATOM 761 O O . SER A 1 94 ? 0.824 -10.045 -6.722 1.00 65.38 94 SER A O 1
ATOM 763 N N . TRP A 1 95 ? 1.821 -11.801 -7.715 1.00 59.91 95 TRP A N 1
ATOM 764 C CA . TRP A 1 95 ? 0.645 -12.681 -7.777 1.00 59.91 95 TRP A CA 1
ATOM 765 C C . TRP A 1 95 ? 0.932 -14.075 -7.177 1.00 59.91 95 TRP A C 1
ATOM 767 O O . TRP A 1 95 ? 1.070 -15.034 -7.940 1.00 59.91 95 TRP A O 1
ATOM 777 N N . PRO A 1 96 ? 1.052 -14.214 -5.841 1.00 52.25 96 PRO A N 1
ATOM 778 C CA . PRO A 1 96 ? 1.010 -15.523 -5.186 1.00 52.25 96 PRO A CA 1
ATOM 779 C C . PRO A 1 96 ? -0.374 -16.187 -5.273 1.00 52.25 96 PRO A C 1
ATOM 781 O O . PRO A 1 96 ? -1.396 -15.459 -5.300 1.00 52.25 96 PRO A O 1
#

Solvent-accessible surface area (backbone atoms only — not comparable to full-atom values): 5203 Å² total; per-residue (Å²): 131,91,48,73,69,51,54,52,52,51,54,52,51,49,51,53,51,51,53,52,52,50,52,54,50,50,55,54,50,51,54,53,51,51,56,51,55,47,46,40,63,74,46,52,47,57,49,51,54,49,52,51,50,47,52,51,41,52,52,50,31,53,52,24,52,50,50,22,74,76,69,68,46,63,69,29,51,52,52,26,52,52,40,52,55,53,44,53,58,53,51,56,69,72,60,121

Sequence (96 aa):
MKSIKGKVMVAFSLIISLCVNLGAFNIYSSNKSLVHSQDIIERELPLLIQDEKLLYNLAQRTAFARTYILYGDESYKERFLQYTEESQVIQVISWP

Foldseek 3Di:
DPDPVVVVVVVVVVVVVVVVVVVVVVVVVVVVVVVVVCCCVVPVVVLVVLVVVLVVLVVLLVVLVVVCVVPVDCVSVVSNVVSVVVNVVSVVVNPD

Organism: NCBI:txid450367

Secondary structure (DSSP, 8-state):
--SHHHHHHHHHHHHHHHHHHHHHHHHHHHHHHHHHHHHIIIIIHHHHHHHHHHHHHHHHHHHHHHHHHHH--HHHHHHHHHHHHHHHHHHHHH--